Protein AF-A0A1H8LGK1-F1 (afdb_monomer_lite)

Secondary structure (DSSP, 8-state):
--SEEE---HHHHHHHHHHHHHHHHHHHS--S--SGGG---SSHHHHHHHHHHHHHHHHHHHHEEESSPP-GGGHHHHHHHHHHHHHHHHHHHTT---HHHHHHHHHHHHHHHHHHHHHTT-HHHHHHHHHHHHHHHHHHHHHH-

Structure (mmCIF, N/CA/C/O backbone):
data_AF-A0A1H8LGK1-F1
#
_entry.id   AF-A0A1H8LGK1-F1
#
loop_
_atom_site.group_PDB
_atom_site.id
_atom_site.type_symbol
_atom_site.label_atom_id
_atom_site.label_alt_id
_atom_site.label_comp_id
_atom_site.label_asym_id
_atom_site.label_entity_id
_atom_site.label_seq_id
_atom_site.pdbx_PDB_ins_code
_atom_site.Cartn_x
_atom_site.Cartn_y
_atom_site.Cartn_z
_atom_site.occupancy
_atom_site.B_iso_or_equiv
_atom_site.auth_seq_id
_atom_site.auth_comp_id
_atom_site.auth_asym_id
_atom_site.auth_atom_id
_atom_site.pdbx_PDB_model_num
ATOM 1 N N . MET A 1 1 ? -2.228 6.582 24.323 1.00 51.22 1 MET A N 1
ATOM 2 C CA . MET A 1 1 ? -3.035 5.692 23.459 1.00 51.22 1 MET A CA 1
ATOM 3 C C . MET A 1 1 ? -4.394 5.449 24.120 1.00 51.22 1 MET A C 1
ATOM 5 O O . MET A 1 1 ? -4.583 4.421 24.749 1.00 51.22 1 MET A O 1
ATOM 9 N N . LYS A 1 2 ? -5.323 6.414 24.069 1.00 45.97 2 LYS A N 1
ATOM 10 C CA . LYS A 1 2 ? -6.703 6.216 24.554 1.00 45.97 2 LYS A CA 1
ATOM 11 C C . LYS A 1 2 ? -7.575 5.863 23.343 1.00 45.97 2 LYS A C 1
ATOM 13 O O . LYS A 1 2 ? -7.532 6.599 22.366 1.00 45.97 2 LYS A O 1
ATOM 18 N N . GLY A 1 3 ? -8.307 4.749 23.397 1.00 65.00 3 GLY A N 1
ATOM 19 C CA . GLY A 1 3 ? -9.329 4.387 22.400 1.00 65.00 3 GLY A CA 1
ATOM 20 C C . GLY A 1 3 ? -8.963 3.314 21.365 1.00 65.00 3 GLY A C 1
ATOM 21 O O . GLY A 1 3 ? -9.847 2.901 20.622 1.00 65.00 3 GLY A O 1
ATOM 22 N N . TYR A 1 4 ? -7.714 2.836 21.325 1.00 72.44 4 TYR A N 1
ATOM 23 C CA . TYR A 1 4 ? -7.343 1.680 20.499 1.00 72.44 4 TYR A CA 1
ATOM 24 C C . TYR A 1 4 ? -7.467 0.387 21.298 1.00 72.44 4 TYR A C 1
ATOM 26 O O . TYR A 1 4 ? -6.947 0.294 22.412 1.00 72.44 4 TYR A O 1
ATOM 34 N N . THR A 1 5 ? -8.117 -0.608 20.707 1.00 78.25 5 THR A N 1
ATOM 35 C CA . THR A 1 5 ? -8.219 -1.965 21.237 1.00 78.25 5 THR A CA 1
ATOM 36 C C . THR A 1 5 ? -7.550 -2.935 20.273 1.00 78.25 5 THR A C 1
ATOM 38 O O . THR A 1 5 ? -7.655 -2.813 19.050 1.00 78.25 5 THR A O 1
ATOM 41 N N . PHE A 1 6 ? -6.810 -3.894 20.833 1.00 79.69 6 PHE A N 1
ATOM 42 C CA . PHE A 1 6 ? -6.284 -5.012 20.060 1.00 79.69 6 PHE A CA 1
ATOM 43 C C . PHE A 1 6 ? -7.442 -5.959 19.769 1.00 79.69 6 PHE A C 1
ATOM 45 O O . PHE A 1 6 ? -7.854 -6.757 20.609 1.00 79.69 6 PHE A O 1
ATOM 52 N N . THR A 1 7 ? -8.046 -5.796 18.603 1.00 82.12 7 THR A N 1
ATOM 53 C CA . THR A 1 7 ? -9.200 -6.573 18.164 1.00 82.12 7 THR A CA 1
ATOM 54 C C . THR A 1 7 ? -9.125 -6.720 16.660 1.00 82.12 7 THR A C 1
ATOM 56 O O . THR A 1 7 ? -8.770 -5.779 15.949 1.00 82.12 7 THR A O 1
ATOM 59 N N . PHE A 1 8 ? -9.455 -7.920 16.193 1.00 84.69 8 PHE A N 1
ATOM 60 C CA . PHE A 1 8 ? -9.386 -8.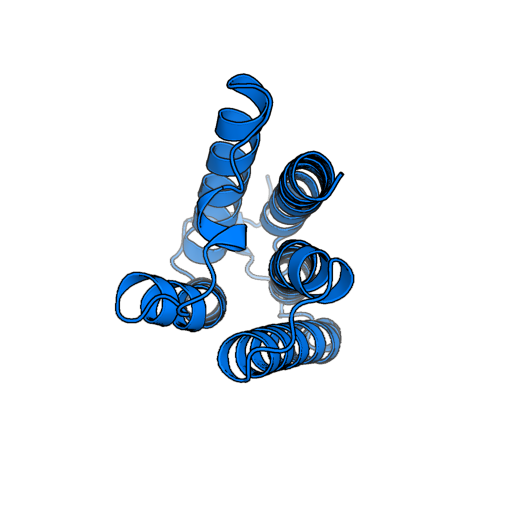273 14.789 1.00 84.69 8 PHE A CA 1
ATOM 61 C C . PHE A 1 8 ? -10.414 -7.490 13.958 1.00 84.69 8 PHE A C 1
ATOM 63 O O . PHE A 1 8 ? -11.613 -7.521 14.236 1.00 84.69 8 PHE A O 1
ATOM 70 N N . SER A 1 9 ? -9.937 -6.813 12.918 1.00 87.50 9 SER A N 1
ATOM 71 C CA . SER A 1 9 ? -10.720 -6.017 11.980 1.00 87.50 9 SER A CA 1
ATOM 72 C C . SER A 1 9 ? -10.905 -6.774 10.670 1.00 87.50 9 SER A C 1
ATOM 74 O O . SER A 1 9 ? -9.995 -6.874 9.842 1.00 87.50 9 SER A O 1
ATOM 76 N N . TYR A 1 10 ? -12.127 -7.259 10.441 1.00 87.38 10 TYR A N 1
ATOM 77 C CA . TYR A 1 10 ? -12.508 -7.879 9.169 1.00 87.38 10 TYR A CA 1
ATOM 78 C C . TYR A 1 10 ? -12.371 -6.909 7.988 1.00 87.38 10 TYR A C 1
ATOM 80 O O . TYR A 1 10 ? -11.952 -7.311 6.908 1.00 87.38 10 TYR A O 1
ATOM 88 N N . HIS A 1 11 ? -12.664 -5.622 8.196 1.00 90.12 11 HIS A N 1
ATOM 89 C CA . HIS A 1 11 ? -12.521 -4.601 7.156 1.00 90.12 11 HIS A CA 1
ATOM 90 C C . HIS A 1 11 ? -11.059 -4.392 6.753 1.00 90.12 11 HIS A C 1
ATOM 92 O O . HIS A 1 11 ? -10.767 -4.288 5.564 1.00 90.12 11 HIS A O 1
ATOM 98 N N . GLY A 1 12 ? -10.143 -4.377 7.729 1.00 87.75 12 GLY A N 1
ATOM 99 C CA . GLY A 1 12 ? -8.707 -4.292 7.470 1.00 87.75 12 GLY A CA 1
ATOM 100 C C . GLY A 1 12 ? -8.200 -5.495 6.680 1.00 87.75 12 GLY A C 1
ATOM 101 O O . GLY A 1 12 ? -7.503 -5.315 5.684 1.00 87.75 12 GLY A O 1
ATOM 102 N N . LEU A 1 13 ? -8.625 -6.705 7.061 1.00 91.25 13 LEU A N 1
ATOM 103 C CA . LEU A 1 13 ? -8.297 -7.929 6.327 1.00 91.25 13 LEU A CA 1
ATOM 104 C C . LEU A 1 13 ? -8.790 -7.858 4.875 1.00 91.25 13 LEU A C 1
ATOM 106 O O . LEU A 1 13 ? -7.995 -8.053 3.962 1.00 91.25 13 LEU A O 1
ATOM 110 N N . ILE A 1 14 ? -10.071 -7.543 4.656 1.00 93.38 14 ILE A N 1
ATOM 111 C CA . ILE A 1 14 ? -10.658 -7.464 3.310 1.00 93.38 14 ILE A CA 1
ATOM 112 C C . ILE A 1 14 ? -9.912 -6.432 2.458 1.00 93.38 14 ILE A C 1
ATOM 114 O O . ILE A 1 14 ? -9.535 -6.734 1.328 1.00 93.38 14 ILE A O 1
ATOM 118 N N . ALA A 1 15 ? -9.648 -5.238 2.997 1.00 92.62 15 ALA A N 1
ATOM 119 C CA . ALA A 1 15 ? -8.915 -4.196 2.284 1.00 92.62 15 ALA A CA 1
ATOM 120 C C . ALA A 1 15 ? -7.504 -4.658 1.881 1.00 92.62 15 ALA A C 1
ATOM 122 O O . ALA A 1 15 ? -7.103 -4.494 0.728 1.00 92.62 15 ALA A O 1
ATOM 123 N N . SER A 1 16 ? -6.767 -5.285 2.801 1.00 91.12 16 SER A N 1
ATOM 124 C CA . SER A 1 16 ? -5.448 -5.855 2.510 1.00 91.12 16 SER A CA 1
ATOM 125 C C . SER A 1 16 ? -5.517 -6.957 1.453 1.00 91.12 16 SER A C 1
ATOM 127 O O . SER A 1 16 ? -4.722 -6.948 0.513 1.00 91.12 16 SER A O 1
ATOM 129 N N . SER A 1 17 ? -6.489 -7.865 1.549 1.00 91.81 17 SER A N 1
ATOM 130 C CA . SER A 1 17 ? -6.687 -8.935 0.568 1.00 91.81 17 SER A CA 1
ATOM 131 C C . SER A 1 17 ? -6.984 -8.392 -0.830 1.00 91.81 17 SER A C 1
ATOM 133 O O . SER A 1 17 ? -6.422 -8.896 -1.799 1.00 91.81 17 SER A O 1
ATOM 135 N N . LEU A 1 18 ? -7.799 -7.340 -0.952 1.00 93.44 18 LEU A N 1
ATOM 136 C CA . LEU A 1 18 ? -8.150 -6.746 -2.246 1.00 93.44 18 LEU A CA 1
ATOM 137 C C . LEU A 1 18 ? -6.932 -6.199 -3.001 1.00 93.44 18 LEU A C 1
ATOM 139 O O . LEU A 1 18 ? -6.869 -6.339 -4.219 1.00 93.44 18 LEU A O 1
ATOM 143 N N . ILE A 1 19 ? -5.954 -5.612 -2.312 1.00 93.19 19 ILE A N 1
ATOM 144 C CA . ILE A 1 19 ? -4.704 -5.170 -2.953 1.00 93.19 19 ILE A CA 1
ATOM 145 C C . ILE A 1 19 ? -3.778 -6.353 -3.256 1.00 93.19 19 ILE A C 1
ATOM 147 O O . ILE A 1 19 ? -3.059 -6.337 -4.253 1.00 93.19 19 ILE A O 1
ATOM 151 N N . LEU A 1 20 ? -3.787 -7.401 -2.433 1.00 91.06 20 LEU A N 1
ATOM 152 C CA . LEU A 1 20 ? -2.948 -8.581 -2.660 1.00 91.06 20 LEU A CA 1
ATOM 153 C C . LEU A 1 20 ? -3.431 -9.454 -3.828 1.00 91.06 20 LEU A C 1
ATOM 155 O O . LEU A 1 20 ? -2.609 -10.145 -4.420 1.00 91.06 20 LEU A O 1
ATOM 159 N N . LEU A 1 21 ? -4.715 -9.408 -4.198 1.00 90.44 21 LEU A N 1
ATOM 160 C CA . LEU A 1 21 ? -5.280 -10.240 -5.268 1.00 90.44 21 LEU A CA 1
ATOM 161 C C . LEU A 1 21 ? -4.533 -10.114 -6.612 1.00 90.44 21 LEU A C 1
ATOM 163 O O . LEU A 1 21 ? -4.063 -11.139 -7.108 1.00 90.44 21 LEU A O 1
ATOM 167 N N . PRO A 1 22 ? -4.341 -8.913 -7.196 1.00 86.38 22 PRO A N 1
ATOM 168 C CA . PRO A 1 22 ? -3.557 -8.787 -8.425 1.00 86.38 22 PRO A CA 1
ATOM 169 C C . PRO A 1 22 ? -2.094 -9.228 -8.279 1.00 86.38 22 PRO A C 1
ATOM 171 O O . PRO A 1 22 ? -1.538 -9.816 -9.202 1.00 86.38 22 PRO A O 1
ATOM 174 N N . ASN A 1 23 ? -1.485 -9.011 -7.106 1.00 86.06 23 ASN A N 1
ATOM 175 C CA . ASN A 1 23 ? -0.117 -9.466 -6.831 1.00 86.06 23 ASN A CA 1
ATOM 176 C C . ASN A 1 23 ? -0.019 -10.999 -6.830 1.00 86.06 23 ASN A C 1
ATOM 178 O O . ASN A 1 23 ? 0.944 -11.551 -7.351 1.00 86.06 23 ASN A O 1
ATOM 182 N N . LEU A 1 24 ? -1.020 -11.700 -6.288 1.00 85.75 24 LEU A N 1
ATOM 183 C CA . LEU A 1 24 ? -1.085 -13.164 -6.344 1.00 85.75 24 LEU A CA 1
ATOM 184 C C . LEU A 1 24 ? -1.218 -13.662 -7.785 1.00 85.75 24 LEU A C 1
ATOM 186 O O . LEU A 1 24 ? -0.545 -14.621 -8.158 1.00 85.75 24 LEU A O 1
ATOM 190 N N . LEU A 1 25 ? -2.043 -12.995 -8.601 1.00 85.56 25 LEU A N 1
ATOM 191 C CA . LEU A 1 25 ? -2.156 -13.312 -10.026 1.00 85.56 25 LEU A CA 1
ATOM 192 C C . LEU A 1 25 ? -0.814 -13.146 -10.740 1.00 85.56 25 LEU A C 1
ATOM 194 O O . LEU A 1 25 ? -0.431 -14.034 -11.490 1.00 85.56 25 LEU A O 1
ATOM 198 N N . TRP A 1 26 ? -0.070 -12.078 -10.445 1.00 83.31 26 TRP A N 1
ATOM 199 C CA . TRP A 1 26 ? 1.265 -11.856 -11.004 1.00 83.31 26 TRP A CA 1
ATOM 200 C C . TRP A 1 26 ? 2.277 -12.931 -10.597 1.00 83.31 26 TRP A C 1
ATOM 202 O O . TRP A 1 26 ? 3.080 -13.351 -11.419 1.00 83.31 26 TRP A O 1
ATOM 212 N N . VAL A 1 27 ? 2.231 -13.424 -9.355 1.00 81.75 27 VAL A N 1
ATOM 213 C CA . VAL A 1 27 ? 3.119 -14.518 -8.916 1.00 81.75 27 VAL A CA 1
ATOM 214 C C . VAL A 1 27 ? 2.817 -15.825 -9.660 1.00 81.75 27 VAL A C 1
ATOM 216 O O . VAL A 1 27 ? 3.738 -16.574 -9.977 1.00 81.75 27 VAL A O 1
ATOM 219 N N . ILE A 1 28 ? 1.539 -16.119 -9.925 1.00 84.94 28 ILE A N 1
ATOM 220 C CA . ILE A 1 28 ? 1.107 -17.371 -10.574 1.00 84.94 28 ILE A CA 1
ATOM 221 C C . ILE A 1 28 ? 1.266 -17.298 -12.098 1.00 84.94 28 ILE A C 1
ATOM 223 O O . ILE A 1 28 ? 1.636 -18.281 -12.735 1.00 84.94 28 ILE A O 1
ATOM 227 N N . SER A 1 29 ? 0.958 -16.141 -12.674 1.00 82.25 29 SER A N 1
ATOM 228 C CA . SER A 1 29 ? 0.961 -15.872 -14.106 1.00 82.25 29 SER A CA 1
ATOM 229 C C . SER A 1 29 ? 1.656 -14.534 -14.347 1.00 82.25 29 SER A C 1
ATOM 231 O O . SER A 1 29 ? 0.979 -13.538 -14.626 1.00 82.25 29 SER A O 1
ATOM 233 N N . PRO A 1 30 ? 2.994 -14.480 -14.217 1.00 75.38 30 PRO A N 1
ATOM 234 C CA . PRO A 1 30 ? 3.720 -13.253 -14.475 1.00 75.38 30 PRO A CA 1
ATOM 235 C C . PRO A 1 30 ? 3.455 -12.816 -15.923 1.00 75.38 30 PRO A C 1
ATOM 237 O O . PRO A 1 30 ? 3.477 -13.656 -16.827 1.00 75.38 30 PRO A O 1
ATOM 240 N N . PRO A 1 31 ? 3.182 -11.524 -16.160 1.00 69.50 31 PRO A N 1
ATOM 241 C CA . PRO A 1 31 ? 3.164 -10.975 -17.501 1.00 69.50 31 PRO A CA 1
ATOM 242 C C . PRO A 1 31 ? 4.505 -11.286 -18.161 1.00 69.50 31 PRO A C 1
ATOM 244 O O . PRO A 1 31 ? 5.546 -11.274 -17.502 1.00 69.50 31 PRO A O 1
ATOM 247 N N . GLU A 1 32 ? 4.484 -11.561 -19.463 1.00 64.12 32 GLU A N 1
ATOM 248 C CA . GLU A 1 32 ? 5.684 -11.940 -20.223 1.00 64.12 32 GLU A CA 1
ATOM 249 C C . GLU A 1 32 ? 6.787 -10.869 -20.168 1.00 64.12 32 GLU A C 1
ATOM 251 O O . GLU A 1 32 ? 7.947 -11.135 -20.487 1.00 64.12 32 GLU A O 1
ATOM 256 N N . GLN A 1 33 ? 6.444 -9.654 -19.742 1.00 61.72 33 GLN A N 1
ATOM 257 C CA . GLN A 1 33 ? 7.364 -8.542 -19.662 1.00 61.72 33 GLN A CA 1
ATOM 258 C C . GLN A 1 33 ? 8.139 -8.487 -18.333 1.00 61.72 33 GLN A C 1
ATOM 260 O O . GLN A 1 33 ? 7.597 -8.454 -17.228 1.00 61.72 33 GLN A O 1
ATOM 265 N N . MET A 1 34 ? 9.465 -8.440 -18.460 1.00 58.75 34 MET A N 1
ATOM 266 C CA . MET A 1 34 ? 10.446 -8.667 -17.390 1.00 58.75 34 MET A CA 1
ATOM 267 C C . MET A 1 34 ? 10.774 -7.433 -16.524 1.00 58.75 34 MET A C 1
ATOM 269 O O . MET A 1 34 ? 11.620 -7.515 -15.630 1.00 58.75 34 MET A O 1
ATOM 273 N N . SER A 1 35 ? 10.162 -6.277 -16.785 1.00 59.34 35 SER A N 1
ATOM 274 C CA . SER A 1 35 ? 10.527 -4.984 -16.177 1.00 59.34 35 SER A CA 1
ATOM 275 C C . SER A 1 35 ? 10.231 -4.927 -14.666 1.00 59.34 35 SER A C 1
ATOM 277 O O . SER A 1 35 ? 11.093 -4.537 -13.881 1.00 59.34 35 SER A O 1
ATOM 279 N N . LEU A 1 36 ? 9.057 -5.405 -14.231 1.00 59.44 36 LEU A N 1
ATOM 280 C CA . LEU A 1 36 ? 8.662 -5.489 -12.815 1.00 59.44 36 LEU A CA 1
ATOM 281 C C . LEU A 1 36 ? 9.557 -6.438 -12.011 1.00 59.44 36 LEU A C 1
ATOM 283 O O . LEU A 1 36 ? 9.787 -6.202 -10.826 1.00 59.44 36 LEU A O 1
ATOM 287 N N . ALA A 1 37 ? 10.094 -7.481 -12.650 1.00 58.84 37 ALA A N 1
ATOM 288 C CA . ALA A 1 37 ? 10.972 -8.455 -12.002 1.00 58.84 37 ALA A CA 1
ATOM 289 C C . ALA A 1 37 ? 12.319 -7.853 -11.559 1.00 58.84 37 ALA A C 1
ATOM 291 O O . ALA A 1 37 ? 12.995 -8.427 -10.708 1.00 58.84 37 ALA A O 1
ATOM 292 N N . HIS A 1 38 ? 12.692 -6.688 -12.098 1.00 61.50 38 HIS A N 1
ATOM 293 C CA . HIS A 1 38 ? 13.928 -5.981 -11.764 1.00 61.50 38 HIS A CA 1
ATOM 294 C C . HIS A 1 38 ? 13.713 -4.790 -10.814 1.00 61.50 38 HIS A C 1
ATOM 296 O O . HIS A 1 38 ? 14.661 -4.049 -10.562 1.00 61.50 38 HIS A O 1
ATOM 302 N N . ASN A 1 39 ? 12.509 -4.605 -10.249 1.00 67.00 39 ASN A N 1
ATOM 303 C CA . ASN A 1 39 ? 12.215 -3.520 -9.302 1.00 67.00 39 ASN A CA 1
ATOM 304 C C . ASN A 1 39 ? 12.819 -3.797 -7.910 1.00 67.00 39 ASN A C 1
ATOM 306 O O . ASN A 1 39 ? 12.112 -4.079 -6.940 1.00 67.00 39 ASN A O 1
ATOM 310 N N . ASN A 1 40 ? 14.147 -3.748 -7.821 1.00 69.94 40 ASN A N 1
ATOM 311 C CA . ASN A 1 40 ? 14.902 -4.003 -6.601 1.00 69.94 40 ASN A CA 1
ATOM 312 C C . ASN A 1 40 ? 15.216 -2.700 -5.868 1.00 69.94 40 ASN A C 1
ATOM 314 O O . ASN A 1 40 ? 15.541 -1.684 -6.471 1.00 69.94 40 ASN A O 1
ATOM 318 N N . ALA A 1 41 ? 15.164 -2.713 -4.539 1.00 69.12 41 ALA A N 1
ATOM 319 C CA . ALA A 1 41 ?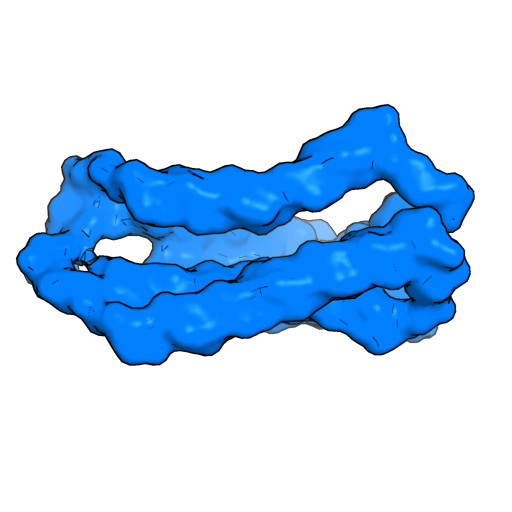 15.567 -1.537 -3.779 1.00 69.12 41 ALA A CA 1
ATOM 320 C C . ALA A 1 41 ? 17.051 -1.206 -4.043 1.00 69.12 41 ALA A C 1
ATOM 322 O O . ALA A 1 41 ? 17.893 -2.098 -3.914 1.00 69.12 41 ALA A O 1
ATOM 323 N N . PRO A 1 42 ? 17.403 0.065 -4.318 1.00 73.56 42 PRO A N 1
ATOM 324 C CA . PRO A 1 42 ? 18.789 0.454 -4.585 1.00 73.56 42 PRO A CA 1
ATOM 325 C C . PRO A 1 42 ? 19.675 0.322 -3.338 1.00 73.56 42 PRO A C 1
ATOM 327 O O . PRO A 1 42 ? 20.890 0.177 -3.438 1.00 73.56 42 PRO A O 1
ATOM 330 N N . TYR A 1 43 ? 19.066 0.342 -2.146 1.00 82.88 43 TYR A N 1
ATOM 331 C CA . TYR A 1 43 ? 19.753 0.179 -0.872 1.00 82.88 43 TYR A CA 1
ATOM 332 C C . TYR A 1 43 ? 19.008 -0.797 0.046 1.00 82.88 43 TYR A C 1
ATOM 334 O O . TYR A 1 43 ? 17.785 -0.741 0.175 1.00 82.88 43 TYR A O 1
ATOM 342 N N . PHE A 1 44 ? 19.757 -1.636 0.769 1.00 82.06 44 PHE A N 1
ATOM 343 C CA . PHE A 1 44 ? 19.200 -2.631 1.697 1.00 82.06 44 PHE A CA 1
ATOM 344 C C . PHE A 1 44 ? 18.318 -2.012 2.797 1.00 82.06 44 PHE A C 1
ATOM 346 O O . PHE A 1 44 ? 17.268 -2.551 3.141 1.00 82.06 44 PHE A O 1
ATOM 353 N N . TRP A 1 45 ? 18.704 -0.846 3.323 1.00 82.00 45 TRP A N 1
ATOM 354 C CA . TRP A 1 45 ? 17.933 -0.162 4.365 1.00 82.00 45 TRP A CA 1
ATOM 355 C C . TRP A 1 45 ? 16.574 0.350 3.857 1.00 82.00 45 TRP A C 1
ATOM 357 O O . TRP A 1 45 ? 15.607 0.339 4.617 1.00 82.00 45 TRP A O 1
ATOM 367 N N . LEU A 1 46 ? 16.469 0.733 2.575 1.00 85.62 46 LEU A N 1
ATOM 368 C CA . LEU A 1 46 ? 15.194 1.114 1.953 1.00 85.62 46 LEU A CA 1
ATOM 369 C C . LEU A 1 46 ? 14.270 -0.095 1.807 1.00 85.62 46 LEU A C 1
ATOM 371 O O . LEU A 1 46 ? 13.088 0.013 2.124 1.00 85.62 46 LEU A O 1
ATOM 375 N N . ALA A 1 47 ? 14.810 -1.251 1.399 1.00 85.62 47 ALA A N 1
ATOM 376 C CA . ALA A 1 47 ? 14.049 -2.501 1.351 1.00 85.62 47 ALA A CA 1
ATOM 377 C C . ALA A 1 47 ? 13.488 -2.863 2.735 1.00 85.62 47 ALA A C 1
ATOM 379 O O . ALA A 1 47 ? 12.302 -3.164 2.875 1.00 85.62 47 ALA A O 1
ATOM 380 N N . GLY A 1 48 ? 14.331 -2.771 3.771 1.00 87.62 48 GLY A N 1
ATOM 381 C CA . GLY A 1 48 ? 13.926 -3.009 5.155 1.00 87.62 48 GLY A CA 1
ATOM 382 C C . GLY A 1 48 ? 12.839 -2.039 5.622 1.00 87.62 48 GLY A C 1
ATOM 383 O O . GLY A 1 48 ? 11.862 -2.461 6.238 1.00 87.62 48 GLY A O 1
ATOM 384 N N . LEU A 1 49 ? 12.958 -0.753 5.282 1.00 89.56 49 LEU A N 1
ATOM 385 C CA . LEU A 1 49 ? 11.966 0.262 5.634 1.00 89.56 49 LEU A CA 1
ATOM 386 C C . LEU A 1 49 ? 10.628 0.046 4.910 1.00 89.56 49 LEU A C 1
ATOM 388 O O . LEU A 1 49 ? 9.571 0.174 5.536 1.00 89.56 49 LEU A O 1
ATOM 392 N N . GLN A 1 50 ? 10.652 -0.323 3.626 1.00 89.44 50 GLN A N 1
ATOM 393 C CA . GLN A 1 50 ? 9.448 -0.678 2.871 1.00 89.44 50 GLN A CA 1
ATOM 394 C C . GLN A 1 50 ? 8.749 -1.882 3.511 1.00 89.44 50 GLN A C 1
ATOM 396 O O . GLN A 1 50 ? 7.561 -1.809 3.819 1.00 89.44 50 GLN A O 1
ATOM 401 N N . LEU A 1 51 ? 9.486 -2.965 3.768 1.00 90.31 51 LEU A N 1
ATOM 402 C CA . LEU A 1 51 ? 8.921 -4.183 4.346 1.00 90.31 51 LEU A CA 1
ATOM 403 C C . LEU A 1 51 ? 8.376 -3.941 5.760 1.00 90.31 51 LEU A C 1
ATOM 405 O O . LEU A 1 51 ? 7.278 -4.391 6.095 1.00 90.31 51 LEU A O 1
ATOM 409 N N . MET A 1 52 ? 9.118 -3.202 6.586 1.00 92.25 52 MET A N 1
ATOM 410 C CA . MET A 1 52 ? 8.710 -2.874 7.950 1.00 92.25 52 MET A CA 1
ATOM 411 C C . MET A 1 52 ? 7.448 -2.008 7.957 1.00 92.25 52 MET A C 1
ATOM 413 O O . MET A 1 52 ? 6.499 -2.324 8.673 1.00 92.25 52 MET A O 1
ATOM 417 N N . SER A 1 53 ? 7.404 -0.946 7.147 1.00 91.19 53 SER A N 1
ATOM 418 C CA . SER 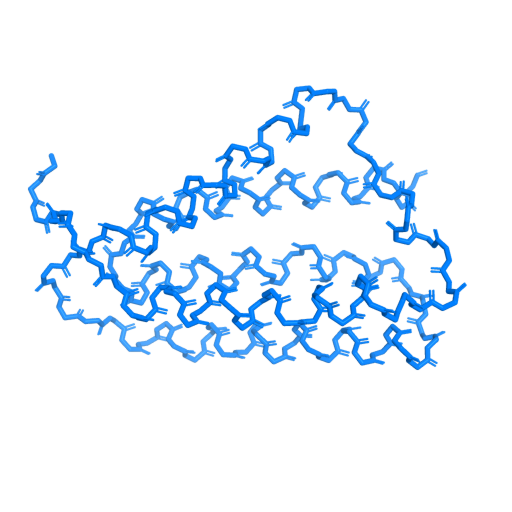A 1 53 ? 6.227 -0.069 7.058 1.00 91.19 53 SER A CA 1
ATOM 419 C C . SER A 1 53 ? 5.004 -0.807 6.513 1.00 91.19 53 SER A C 1
ATOM 421 O O . SER A 1 53 ? 3.926 -0.679 7.090 1.00 91.19 53 SER A O 1
ATOM 423 N N . GLN A 1 54 ? 5.171 -1.656 5.495 1.00 92.31 54 GLN A N 1
ATOM 424 C CA . GLN A 1 54 ? 4.103 -2.508 4.969 1.00 92.31 54 GLN A CA 1
ATOM 425 C C . GLN A 1 54 ? 3.561 -3.475 6.031 1.00 92.31 54 GLN A C 1
ATOM 427 O O . GLN A 1 54 ? 2.349 -3.581 6.224 1.00 92.31 54 GLN A O 1
ATOM 432 N N . THR A 1 55 ? 4.454 -4.165 6.743 1.00 92.19 55 THR A N 1
ATOM 433 C CA . THR A 1 55 ? 4.072 -5.146 7.768 1.00 92.19 55 THR A CA 1
ATOM 434 C C . THR A 1 55 ? 3.347 -4.467 8.926 1.00 92.19 55 THR A C 1
ATOM 436 O O . THR A 1 55 ? 2.293 -4.937 9.356 1.00 92.19 55 THR A O 1
ATOM 439 N N . LEU A 1 56 ? 3.860 -3.327 9.401 1.00 92.44 56 LEU A N 1
ATOM 440 C CA . LEU A 1 56 ? 3.229 -2.554 10.471 1.00 92.44 56 LEU A CA 1
ATOM 441 C C . LEU A 1 56 ? 1.888 -1.960 10.035 1.00 92.44 56 LEU A C 1
ATOM 443 O O . LEU A 1 56 ? 0.947 -1.965 10.825 1.00 92.44 56 LEU A O 1
ATOM 447 N N . MET A 1 57 ? 1.766 -1.506 8.786 1.00 94.19 57 MET A N 1
ATOM 448 C CA . MET A 1 57 ? 0.503 -1.046 8.205 1.00 94.19 57 MET A CA 1
ATOM 449 C C . MET A 1 57 ? -0.555 -2.156 8.227 1.00 94.19 57 MET A C 1
ATOM 451 O O . MET A 1 57 ? -1.650 -1.932 8.744 1.00 94.19 57 MET A O 1
ATOM 455 N N . PHE A 1 58 ? -0.235 -3.359 7.736 1.00 92.44 58 PHE A N 1
ATOM 456 C CA . PHE A 1 58 ? -1.163 -4.496 7.771 1.00 92.44 58 PHE A CA 1
ATOM 457 C C . PHE A 1 58 ? -1.504 -4.925 9.193 1.00 92.44 58 PHE A C 1
ATOM 459 O O . PHE A 1 58 ? -2.680 -5.103 9.510 1.00 92.44 58 PHE A O 1
ATOM 466 N N . ALA A 1 59 ? -0.506 -5.024 10.071 1.00 91.12 59 ALA A N 1
ATOM 467 C CA . ALA A 1 59 ? -0.734 -5.346 11.472 1.00 91.12 59 ALA A CA 1
ATOM 468 C C . ALA A 1 59 ? -1.665 -4.319 12.133 1.00 91.12 59 ALA A C 1
ATOM 470 O O . ALA A 1 59 ? -2.603 -4.704 12.825 1.00 91.12 59 ALA A O 1
ATOM 471 N N . CYS A 1 60 ? -1.472 -3.023 11.873 1.00 90.00 60 CYS A N 1
ATOM 472 C CA . CYS A 1 60 ? -2.343 -1.979 12.402 1.00 90.00 60 CYS A CA 1
ATOM 473 C C . CYS A 1 60 ? -3.762 -2.081 11.837 1.00 90.00 60 CYS A C 1
ATOM 475 O O . CYS A 1 60 ? -4.709 -2.003 12.610 1.00 90.00 60 CYS A O 1
ATOM 477 N N . LEU A 1 61 ? -3.931 -2.272 10.525 1.00 89.31 61 LEU A N 1
ATOM 478 C CA . LEU A 1 61 ? -5.261 -2.366 9.913 1.00 89.31 61 LEU A CA 1
ATOM 479 C C . LEU A 1 61 ? -6.047 -3.587 10.393 1.00 89.31 61 LEU A C 1
ATOM 481 O O . LEU A 1 61 ? -7.262 -3.491 10.553 1.00 89.31 61 LEU A O 1
ATOM 485 N N . ILE A 1 62 ? -5.369 -4.716 10.605 1.00 90.31 62 ILE A N 1
ATOM 486 C CA . ILE A 1 62 ? -6.002 -5.997 10.937 1.00 90.31 62 ILE A CA 1
ATOM 487 C C . ILE A 1 62 ? -6.170 -6.171 12.446 1.00 90.31 62 ILE A C 1
ATOM 489 O O . ILE A 1 62 ? -7.188 -6.700 12.873 1.00 90.31 62 ILE A O 1
ATOM 493 N N . LEU A 1 63 ? -5.199 -5.770 13.268 1.00 88.88 63 LEU A N 1
ATOM 494 C CA . LEU A 1 63 ? -5.180 -6.098 14.701 1.00 88.88 63 LEU A CA 1
ATOM 495 C C . LEU A 1 63 ? -5.537 -4.922 15.605 1.00 88.88 63 LEU A C 1
ATOM 497 O O . LEU A 1 63 ? -5.803 -5.139 16.788 1.00 88.88 63 LEU A O 1
ATOM 501 N N . LEU A 1 64 ? -5.522 -3.692 15.087 1.00 84.88 64 LEU A N 1
ATOM 502 C CA . LEU A 1 64 ? -5.745 -2.495 15.883 1.00 84.88 64 LEU A CA 1
ATOM 503 C C . LEU A 1 64 ? -7.011 -1.776 15.415 1.00 84.88 64 LEU A C 1
ATOM 505 O O . LEU A 1 64 ? -7.050 -1.160 14.350 1.00 84.88 64 LEU A O 1
ATOM 509 N N . THR A 1 65 ? -8.049 -1.833 16.244 1.00 78.00 65 THR A N 1
ATOM 510 C CA . THR A 1 65 ? -9.347 -1.223 15.944 1.00 78.00 65 THR A CA 1
ATOM 511 C C . THR A 1 65 ? -9.604 -0.057 16.895 1.00 78.00 65 THR A C 1
ATOM 513 O O . THR A 1 65 ? -9.151 -0.053 18.042 1.00 78.00 65 THR A O 1
ATOM 516 N N . ARG A 1 66 ? -10.318 0.963 16.417 1.00 78.56 66 ARG A N 1
ATOM 517 C CA . ARG A 1 66 ? -10.823 2.062 17.243 1.00 78.56 66 ARG A CA 1
ATOM 518 C C . ARG A 1 66 ? -12.338 1.928 17.341 1.00 78.56 66 ARG A C 1
ATOM 520 O O . ARG A 1 66 ? -12.988 1.654 16.340 1.00 78.56 66 ARG A O 1
ATOM 527 N N . HIS A 1 67 ? -12.905 2.144 18.525 1.00 69.38 67 HIS A N 1
ATOM 528 C CA . HIS A 1 67 ? -14.357 2.049 18.752 1.00 69.38 67 HIS A CA 1
ATOM 529 C C . HIS A 1 67 ? -15.164 3.242 18.198 1.00 69.38 67 HIS A C 1
ATOM 531 O O . HIS A 1 67 ? -16.335 3.402 18.525 1.00 69.38 67 HIS A O 1
ATOM 537 N N . GLU A 1 68 ? -14.545 4.096 17.384 1.00 76.12 68 GLU A N 1
ATOM 538 C CA . GLU A 1 68 ? -15.198 5.261 16.787 1.00 76.12 68 GLU A CA 1
ATOM 539 C C . GLU A 1 68 ? -15.906 4.884 15.486 1.00 76.12 68 GLU A C 1
ATOM 541 O O . GLU A 1 68 ? -15.437 4.028 14.734 1.00 76.12 68 GLU A O 1
ATOM 546 N N . GLU A 1 69 ? -17.028 5.551 15.204 1.00 75.56 69 GLU A N 1
ATOM 547 C CA . GLU A 1 69 ? -17.779 5.323 13.972 1.00 75.56 69 GLU A CA 1
ATOM 548 C C . GLU A 1 69 ? -16.921 5.585 12.732 1.00 75.56 69 GLU A C 1
ATOM 550 O O . GLU A 1 69 ? -16.253 6.614 12.613 1.00 75.56 69 GLU A O 1
ATOM 555 N N . SER A 1 70 ? -16.972 4.656 11.777 1.00 81.62 70 SER A N 1
ATOM 556 C CA . SER A 1 70 ? -16.194 4.742 10.545 1.00 81.62 70 SER A CA 1
ATOM 557 C C . SER A 1 70 ? -16.536 5.998 9.733 1.00 81.62 70 SER A C 1
ATOM 559 O O . SER A 1 70 ? -17.711 6.288 9.482 1.00 81.62 70 SER A O 1
ATOM 561 N N . GLN A 1 71 ? -15.520 6.692 9.231 1.00 87.31 71 GLN A N 1
ATOM 562 C CA . GLN A 1 71 ? -15.672 7.918 8.451 1.00 87.31 71 GLN A CA 1
ATOM 563 C C . GLN A 1 71 ? -15.940 7.593 6.977 1.00 87.31 71 GLN A C 1
ATOM 565 O O . GLN A 1 71 ? -15.036 7.591 6.141 1.00 87.31 71 GLN A O 1
ATOM 570 N N . LYS A 1 72 ? -17.208 7.305 6.650 1.00 88.75 72 LYS A N 1
ATOM 571 C CA . LYS A 1 72 ? -17.649 6.845 5.314 1.00 88.75 72 LYS A CA 1
ATOM 572 C C . LYS A 1 72 ? -17.224 7.755 4.154 1.00 88.75 72 LYS A C 1
ATOM 574 O O . LYS A 1 72 ? -17.104 7.274 3.034 1.00 88.75 72 LYS A O 1
ATOM 579 N N . GLN A 1 73 ? -16.946 9.035 4.408 1.00 90.50 73 GLN A N 1
ATOM 580 C CA . GLN A 1 73 ? -16.428 9.971 3.402 1.00 90.50 73 GLN A CA 1
ATOM 581 C C . GLN A 1 73 ? -15.127 9.499 2.727 1.00 90.50 73 GLN A C 1
ATOM 583 O O . GLN A 1 73 ? -14.887 9.837 1.572 1.00 90.50 73 GLN A O 1
ATOM 588 N N . TYR A 1 74 ? -14.316 8.677 3.405 1.00 91.44 74 TYR A N 1
ATOM 589 C CA . TYR A 1 74 ? -13.066 8.151 2.849 1.00 91.44 74 TYR A CA 1
ATOM 590 C C . TYR A 1 74 ? -13.231 6.845 2.058 1.00 91.44 74 TYR A C 1
ATOM 592 O O . TYR A 1 74 ? -12.287 6.412 1.399 1.00 91.44 74 TYR A O 1
ATOM 600 N N . LEU A 1 75 ? -14.428 6.243 2.041 1.00 90.94 75 LEU A N 1
ATOM 601 C CA . LEU A 1 75 ? -14.694 5.052 1.223 1.00 90.94 75 LEU A CA 1
ATOM 602 C C . LEU A 1 75 ? -14.654 5.353 -0.273 1.00 90.94 75 LEU A C 1
ATOM 604 O O . LEU A 1 75 ? -14.146 4.539 -1.040 1.00 90.94 75 LEU A O 1
ATOM 608 N N . LEU A 1 76 ? -15.178 6.506 -0.693 1.00 93.06 76 LEU A N 1
ATOM 609 C CA . LEU A 1 76 ? -15.184 6.902 -2.100 1.00 93.06 76 LEU A CA 1
ATOM 610 C C . LEU A 1 76 ? -13.756 7.061 -2.661 1.00 93.06 76 LEU A C 1
ATOM 612 O O . LEU A 1 76 ? -13.454 6.393 -3.652 1.00 93.06 76 LEU A O 1
ATOM 616 N N . PRO A 1 77 ? -12.851 7.857 -2.048 1.00 93.69 77 PRO A N 1
ATOM 617 C CA . PRO A 1 77 ? -11.478 7.957 -2.536 1.00 93.69 77 PRO A CA 1
ATOM 618 C C . PRO A 1 77 ? -10.725 6.626 -2.432 1.00 93.69 77 PRO A C 1
ATOM 620 O O . PRO A 1 77 ? -10.020 6.275 -3.373 1.00 93.69 77 PRO A O 1
ATOM 623 N N . ALA A 1 78 ? -10.919 5.834 -1.367 1.00 93.06 78 ALA A N 1
ATOM 624 C CA . ALA A 1 78 ? -10.334 4.491 -1.289 1.00 93.06 78 ALA A CA 1
ATOM 625 C C . ALA A 1 78 ? -10.772 3.618 -2.478 1.00 93.06 78 ALA A C 1
ATOM 627 O O . ALA A 1 78 ? -9.940 3.049 -3.180 1.00 93.06 78 ALA A O 1
ATOM 628 N N . SER A 1 79 ? -12.073 3.570 -2.765 1.00 93.38 79 SER A N 1
ATOM 629 C CA . SER A 1 79 ? -12.618 2.784 -3.877 1.00 93.38 79 SER A CA 1
ATOM 630 C C . SER A 1 79 ? -12.073 3.248 -5.231 1.00 93.38 79 SER A C 1
ATOM 632 O O . SER A 1 79 ? -11.776 2.416 -6.084 1.00 93.38 79 SER A O 1
ATOM 634 N N . LEU A 1 80 ? -11.875 4.557 -5.416 1.00 95.12 80 LEU A N 1
ATOM 635 C CA . LEU A 1 80 ? -11.287 5.119 -6.633 1.00 95.12 80 LEU A CA 1
ATOM 636 C C . LEU A 1 80 ? -9.835 4.663 -6.845 1.00 95.12 80 LEU A C 1
ATOM 638 O O . LEU A 1 80 ? -9.477 4.268 -7.958 1.00 95.12 80 LEU A O 1
ATOM 642 N N . PHE A 1 81 ? -9.003 4.680 -5.797 1.00 94.88 81 PHE A N 1
ATOM 643 C CA . PHE A 1 81 ? -7.618 4.203 -5.892 1.00 94.88 81 PHE A CA 1
ATOM 644 C C . PHE A 1 81 ? -7.545 2.693 -6.090 1.00 94.88 81 PHE A C 1
ATOM 646 O O . PHE A 1 81 ? -6.718 2.229 -6.874 1.00 94.88 81 PHE A O 1
ATOM 653 N N . LEU A 1 82 ? -8.445 1.935 -5.458 1.00 94.75 82 LEU A N 1
ATOM 654 C CA . LEU A 1 82 ? -8.548 0.498 -5.686 1.00 94.75 82 LEU A CA 1
ATOM 655 C C . LEU A 1 82 ? -8.921 0.199 -7.141 1.00 94.75 82 LEU A C 1
ATOM 657 O O . LEU A 1 82 ? -8.249 -0.581 -7.803 1.00 94.75 82 LEU A O 1
ATOM 661 N N . PHE A 1 83 ? -9.953 0.855 -7.668 1.00 94.69 83 PHE A N 1
ATOM 662 C CA . PHE A 1 83 ? -10.359 0.684 -9.060 1.00 94.69 83 PHE A CA 1
ATOM 663 C C . PHE A 1 83 ? -9.233 1.061 -10.032 1.00 94.69 83 PHE A C 1
ATOM 665 O O . PHE A 1 83 ? -8.920 0.299 -10.945 1.00 94.69 83 PHE A O 1
ATOM 672 N N . SER A 1 84 ? -8.566 2.192 -9.789 1.00 93.94 84 SER A N 1
ATOM 673 C CA . SER A 1 84 ? -7.419 2.628 -10.595 1.00 93.94 84 SER A CA 1
ATOM 674 C C . SER A 1 84 ? -6.275 1.611 -10.556 1.00 93.94 84 SER A C 1
ATOM 676 O O . SER A 1 84 ? -5.695 1.314 -11.594 1.00 93.94 84 SER A O 1
ATOM 678 N N . TYR A 1 85 ? -5.985 1.023 -9.391 1.00 94.38 85 TYR A N 1
ATOM 679 C CA . TYR A 1 85 ? -4.972 -0.027 -9.248 1.00 94.38 85 TYR A CA 1
ATOM 680 C C . TYR A 1 85 ? -5.280 -1.250 -10.122 1.00 94.38 85 TYR A C 1
ATOM 682 O O . TYR A 1 85 ? -4.398 -1.755 -10.814 1.00 94.38 85 TYR A O 1
ATOM 690 N N . TYR A 1 86 ? -6.538 -1.689 -10.153 1.00 93.38 86 TYR A N 1
ATOM 691 C CA . TYR A 1 86 ? -6.968 -2.812 -10.991 1.00 93.38 86 TYR A CA 1
ATOM 692 C C . TYR A 1 86 ? -6.903 -2.476 -12.486 1.00 93.38 86 TYR A C 1
ATOM 694 O O . TYR A 1 86 ? -6.489 -3.319 -13.281 1.00 93.38 86 TYR A O 1
ATOM 702 N N . LEU A 1 87 ? -7.253 -1.246 -12.876 1.00 93.00 87 LEU A N 1
ATOM 703 C CA . LEU A 1 87 ? -7.092 -0.791 -14.260 1.00 93.00 87 LEU A CA 1
ATOM 704 C C . LEU A 1 87 ? -5.624 -0.788 -14.699 1.00 93.00 87 LEU A C 1
ATOM 706 O O . LEU A 1 87 ? -5.323 -1.211 -15.812 1.00 93.00 87 LEU A O 1
ATOM 710 N N . LEU A 1 88 ? -4.707 -0.353 -13.832 1.00 91.62 88 LEU A N 1
ATOM 711 C CA . LEU A 1 88 ? -3.273 -0.367 -14.131 1.00 91.62 88 LEU A CA 1
ATOM 712 C C . LEU A 1 88 ? -2.743 -1.791 -14.325 1.00 91.62 88 LEU A C 1
ATOM 714 O O . LEU A 1 88 ? -1.972 -2.031 -15.251 1.00 91.62 88 LEU A O 1
ATOM 718 N N . TRP A 1 89 ? -3.205 -2.743 -13.510 1.00 90.69 89 TRP A N 1
ATOM 719 C CA . TRP A 1 89 ? -2.916 -4.160 -13.724 1.00 90.69 89 TRP A CA 1
ATOM 720 C C . TRP A 1 89 ? -3.451 -4.664 -15.060 1.00 90.69 89 TRP A C 1
ATOM 722 O O . TRP A 1 89 ? -2.729 -5.345 -15.782 1.00 90.69 89 TRP A O 1
ATOM 732 N N . LEU A 1 90 ? -4.689 -4.312 -15.417 1.00 90.12 90 LEU A N 1
ATOM 733 C CA . LEU A 1 90 ? -5.272 -4.700 -16.700 1.00 90.12 90 LEU A CA 1
ATOM 734 C C . LEU A 1 90 ? -4.433 -4.180 -17.875 1.00 90.12 90 LEU A C 1
ATOM 736 O O . LEU A 1 90 ? -4.136 -4.945 -18.787 1.00 90.12 90 LEU A O 1
ATOM 740 N N . PHE A 1 91 ? -4.018 -2.911 -17.847 1.00 89.50 91 PHE A N 1
ATOM 741 C CA . PHE A 1 91 ? -3.153 -2.348 -18.887 1.00 89.50 91 PHE A CA 1
ATOM 742 C C . PHE A 1 91 ? -1.822 -3.087 -19.004 1.00 89.50 91 PHE A C 1
ATOM 744 O O . PHE A 1 91 ? -1.374 -3.347 -20.120 1.00 89.50 91 PHE A O 1
ATOM 751 N N . LEU A 1 92 ? -1.244 -3.487 -17.872 1.00 86.75 92 LEU A N 1
ATOM 752 C CA . LEU A 1 92 ? -0.021 -4.275 -17.845 1.00 86.75 92 LEU A CA 1
ATOM 753 C C . LEU A 1 92 ? -0.215 -5.652 -18.511 1.00 86.75 92 LEU A C 1
ATOM 755 O O . LEU A 1 92 ? 0.558 -6.023 -19.387 1.00 86.75 92 LEU A O 1
ATOM 759 N N . TYR A 1 93 ? -1.296 -6.372 -18.189 1.00 85.00 93 TYR A N 1
ATOM 760 C CA . TYR A 1 93 ? -1.618 -7.660 -18.829 1.00 85.00 93 TYR A CA 1
ATOM 761 C C . TYR A 1 93 ? -1.981 -7.538 -20.318 1.00 85.00 93 TYR A C 1
ATOM 763 O O . TYR A 1 93 ? -1.840 -8.505 -21.062 1.00 85.00 93 TYR A O 1
ATOM 771 N N . LEU A 1 94 ? -2.423 -6.363 -20.770 1.00 87.12 94 LEU A N 1
ATOM 772 C CA . LEU A 1 94 ? -2.629 -6.058 -22.191 1.00 87.12 94 LEU A CA 1
ATOM 773 C C . LEU A 1 94 ? -1.326 -5.676 -22.920 1.00 87.12 94 LEU A C 1
ATOM 775 O O . LEU A 1 94 ? -1.358 -5.416 -24.122 1.00 87.12 94 LEU A O 1
ATOM 779 N N . GLY A 1 95 ? -0.194 -5.629 -22.213 1.00 81.88 95 GLY A N 1
ATOM 780 C CA . GLY A 1 95 ? 1.118 -5.279 -22.756 1.00 81.88 95 GLY A CA 1
ATOM 781 C C . GLY A 1 95 ? 1.352 -3.785 -22.966 1.00 81.88 95 GLY A C 1
ATOM 782 O O . GLY A 1 95 ? 2.250 -3.405 -23.716 1.00 81.88 95 GLY A O 1
ATOM 783 N N . ILE A 1 96 ? 0.561 -2.924 -22.319 1.00 83.56 96 ILE A N 1
ATOM 784 C CA . ILE A 1 96 ? 0.776 -1.475 -22.336 1.00 83.56 96 ILE A CA 1
ATOM 785 C C . ILE A 1 96 ? 1.792 -1.134 -21.246 1.00 83.56 96 ILE A C 1
ATOM 787 O O . ILE A 1 96 ? 1.462 -1.089 -20.061 1.00 83.56 96 ILE A O 1
AT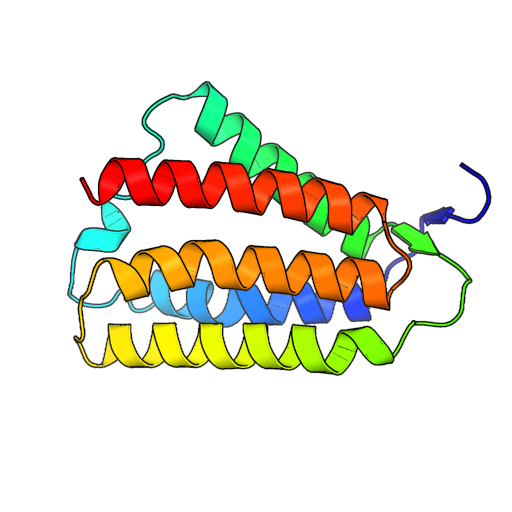OM 791 N N . GLU A 1 97 ? 3.031 -0.868 -21.652 1.00 74.56 97 GLU A N 1
ATOM 792 C CA . GLU A 1 97 ? 4.133 -0.605 -20.730 1.00 74.56 97 GLU A CA 1
ATOM 793 C C . GLU A 1 97 ? 4.583 0.850 -20.784 1.00 74.56 97 GLU A C 1
ATOM 795 O O . GLU A 1 97 ? 5.235 1.303 -21.724 1.00 74.56 97 GLU A O 1
ATOM 800 N N . HIS A 1 98 ? 4.269 1.591 -19.727 1.00 81.94 98 HIS A N 1
ATOM 801 C CA . HIS A 1 98 ? 4.745 2.955 -19.553 1.00 81.94 98 HIS A CA 1
ATOM 802 C C . HIS A 1 98 ? 5.238 3.156 -18.125 1.00 81.94 98 HIS A C 1
ATOM 804 O O . HIS A 1 98 ? 4.625 2.662 -17.180 1.00 81.94 98 HIS A O 1
ATOM 810 N N . SER A 1 99 ? 6.292 3.958 -17.944 1.00 81.06 99 SER A N 1
ATOM 811 C CA . SER A 1 99 ? 6.820 4.325 -16.618 1.00 81.06 99 SER A CA 1
ATOM 812 C C . SER A 1 99 ? 5.736 4.887 -15.691 1.00 81.06 99 SER A C 1
ATOM 814 O O . SER A 1 99 ? 5.758 4.656 -14.486 1.00 81.06 99 SER A O 1
ATOM 816 N N . VAL A 1 100 ? 4.730 5.556 -16.265 1.00 85.31 100 VAL A N 1
ATOM 817 C CA . VAL A 1 100 ? 3.552 6.065 -15.546 1.00 85.31 100 VAL A CA 1
ATOM 818 C C . VAL A 1 100 ? 2.697 4.935 -14.957 1.00 85.31 100 VAL A C 1
ATOM 820 O O . VAL A 1 100 ? 2.187 5.083 -13.850 1.00 85.31 100 VAL A O 1
ATOM 823 N N . ILE A 1 101 ? 2.560 3.802 -15.653 1.00 87.06 101 ILE A N 1
ATOM 824 C CA . ILE A 1 101 ? 1.782 2.647 -15.182 1.00 87.06 101 ILE A CA 1
ATOM 825 C C . ILE A 1 101 ? 2.487 1.988 -13.995 1.00 87.06 101 ILE A C 1
ATOM 827 O O . ILE A 1 101 ? 1.852 1.753 -12.969 1.00 87.06 101 ILE A O 1
ATOM 831 N N . TYR A 1 102 ? 3.804 1.777 -14.086 1.00 85.56 102 TYR A N 1
ATOM 832 C CA . TYR A 1 102 ? 4.610 1.238 -12.984 1.00 85.56 102 TYR A CA 1
ATOM 833 C C . TYR A 1 102 ? 4.581 2.138 -11.748 1.00 85.56 102 TYR A C 1
ATOM 835 O O . TYR A 1 102 ? 4.354 1.665 -10.634 1.00 85.56 102 TYR A O 1
ATOM 843 N N . LEU A 1 103 ? 4.736 3.449 -11.943 1.00 87.38 103 LEU A N 1
ATOM 844 C CA . LEU A 1 103 ? 4.627 4.419 -10.858 1.00 87.38 103 LEU A CA 1
ATOM 845 C C . LEU A 1 103 ? 3.223 4.406 -10.233 1.00 87.38 103 LEU A C 1
ATOM 847 O O . LEU A 1 103 ? 3.081 4.432 -9.011 1.00 87.38 103 LEU A O 1
ATOM 851 N N . GLY A 1 104 ? 2.183 4.324 -11.064 1.00 88.81 104 GLY A N 1
ATOM 852 C CA . GLY A 1 104 ? 0.804 4.200 -10.608 1.00 88.81 104 GLY A CA 1
ATOM 853 C C . GLY A 1 104 ? 0.578 2.939 -9.771 1.00 88.81 104 GLY A C 1
ATOM 854 O O . GLY A 1 104 ? -0.045 3.022 -8.713 1.00 88.81 104 GLY A O 1
ATOM 855 N N . LEU A 1 105 ? 1.124 1.793 -10.194 1.00 89.62 105 LEU A N 1
ATOM 856 C CA . LEU A 1 105 ? 1.043 0.526 -9.459 1.00 89.62 105 LEU A CA 1
ATOM 857 C C . LEU A 1 105 ? 1.744 0.595 -8.097 1.00 89.62 105 LEU A C 1
ATOM 859 O O . LEU A 1 105 ? 1.292 -0.066 -7.164 1.00 89.62 105 LEU A O 1
ATOM 863 N N . ALA A 1 106 ? 2.789 1.415 -7.964 1.00 89.50 106 ALA A N 1
ATOM 864 C CA . ALA A 1 106 ? 3.472 1.645 -6.693 1.00 89.50 106 ALA A CA 1
ATOM 865 C C . ALA A 1 106 ? 2.705 2.613 -5.768 1.00 89.50 106 ALA A C 1
ATOM 867 O O . ALA A 1 106 ? 2.590 2.375 -4.564 1.00 89.50 106 ALA A O 1
ATOM 868 N N . ILE A 1 107 ? 2.143 3.698 -6.310 1.00 92.06 107 ILE A N 1
ATOM 869 C CA . ILE A 1 107 ? 1.481 4.746 -5.511 1.00 92.06 107 ILE A CA 1
ATOM 870 C C . ILE A 1 107 ? 0.056 4.347 -5.100 1.00 92.06 107 ILE A C 1
ATOM 872 O O . ILE A 1 107 ? -0.345 4.561 -3.952 1.00 92.06 107 ILE A O 1
ATOM 876 N N . ALA A 1 108 ? -0.726 3.780 -6.024 1.00 93.25 108 ALA A N 1
ATOM 877 C CA . ALA A 1 108 ? -2.143 3.475 -5.824 1.00 93.25 108 ALA A CA 1
ATOM 878 C C . ALA A 1 108 ? -2.451 2.612 -4.581 1.00 93.25 108 ALA A C 1
ATOM 880 O O . ALA A 1 108 ? -3.350 2.999 -3.827 1.00 93.25 108 ALA A O 1
ATOM 881 N N . PRO A 1 109 ? -1.737 1.501 -4.292 1.00 91.69 109 PRO A N 1
ATOM 882 C CA . PRO A 1 109 ? -2.001 0.709 -3.090 1.00 91.69 109 PRO A CA 1
ATOM 883 C C . PRO A 1 109 ? -1.707 1.496 -1.809 1.00 91.69 109 PRO A C 1
ATOM 885 O O . PRO A 1 109 ? -2.454 1.401 -0.837 1.00 91.69 109 PRO A O 1
ATOM 888 N N . GLY A 1 110 ? -0.657 2.316 -1.812 1.00 92.94 110 GLY A N 1
ATOM 889 C CA . GLY A 1 110 ? -0.314 3.177 -0.688 1.00 92.94 110 GLY A CA 1
ATOM 890 C C . GLY A 1 110 ? -1.410 4.199 -0.374 1.00 92.94 110 GLY A C 1
ATOM 891 O O . GLY A 1 110 ? -1.887 4.275 0.761 1.00 92.94 110 GLY A O 1
ATOM 892 N N . LEU A 1 111 ? -1.893 4.912 -1.398 1.00 94.31 111 LEU A N 1
ATOM 893 C CA . LEU A 1 111 ? -3.011 5.853 -1.260 1.00 94.31 111 LEU A CA 1
ATOM 894 C C . LEU A 1 111 ? -4.295 5.154 -0.802 1.00 94.31 111 LEU A C 1
ATOM 896 O O . LEU A 1 111 ? -4.971 5.655 0.098 1.00 94.31 111 LEU A O 1
ATOM 900 N N . PHE A 1 112 ? -4.600 3.976 -1.349 1.00 95.75 112 PHE A N 1
ATOM 901 C CA . PHE A 1 112 ? -5.719 3.156 -0.890 1.00 95.75 112 PHE A CA 1
ATOM 902 C C . PHE A 1 112 ? -5.643 2.888 0.621 1.00 95.75 112 PHE A C 1
ATOM 904 O O . PHE A 1 112 ? -6.611 3.154 1.336 1.00 95.75 112 PHE A O 1
ATOM 911 N N . PHE A 1 113 ? -4.493 2.442 1.136 1.00 94.38 113 PHE A N 1
ATOM 912 C CA . PHE A 1 113 ? -4.344 2.150 2.564 1.00 94.38 113 PHE A CA 1
ATOM 913 C C . PHE A 1 113 ? -4.394 3.387 3.460 1.00 94.38 113 PHE A C 1
ATOM 915 O O . PHE A 1 113 ? -4.901 3.289 4.580 1.00 94.38 113 PHE A O 1
ATOM 922 N N . ILE A 1 114 ? -3.945 4.551 2.981 1.00 95.06 114 ILE A N 1
ATOM 923 C CA . ILE A 1 114 ? -4.121 5.818 3.705 1.00 95.06 114 ILE A CA 1
ATOM 924 C C . ILE A 1 114 ? -5.616 6.104 3.891 1.00 95.06 114 ILE A C 1
ATOM 926 O O . ILE A 1 114 ? -6.064 6.326 5.016 1.00 95.06 114 ILE A O 1
ATOM 930 N N . PHE A 1 115 ? -6.412 6.042 2.820 1.00 94.31 115 PHE A N 1
ATOM 931 C CA . PHE A 1 115 ? -7.850 6.310 2.910 1.00 94.31 115 PHE A CA 1
ATOM 932 C C . PHE A 1 115 ? -8.613 5.244 3.701 1.00 94.31 115 PHE A C 1
ATOM 934 O O . PHE A 1 115 ? -9.528 5.589 4.445 1.00 94.31 115 PHE A O 1
ATOM 941 N N . VAL A 1 116 ? -8.218 3.971 3.613 1.00 92.88 116 VAL A N 1
ATOM 942 C CA . VAL A 1 116 ? -8.783 2.901 4.453 1.00 92.88 116 VAL A CA 1
ATOM 943 C C . VAL A 1 116 ? -8.462 3.134 5.930 1.00 92.88 116 VAL A C 1
ATOM 945 O O . VAL A 1 116 ? -9.342 2.993 6.780 1.00 92.88 116 VAL A O 1
ATOM 948 N N . GLY A 1 117 ? -7.231 3.535 6.252 1.00 91.81 117 GLY A N 1
ATOM 949 C CA . GLY A 1 117 ? -6.850 3.887 7.616 1.00 91.81 117 GLY A CA 1
ATOM 950 C C . GLY A 1 117 ? -7.686 5.050 8.158 1.00 91.81 117 GLY A C 1
ATOM 951 O O . GLY A 1 117 ? -8.210 4.956 9.267 1.00 91.81 117 GLY A O 1
ATOM 952 N N . LEU A 1 118 ? -7.893 6.104 7.361 1.00 92.56 118 LEU A N 1
ATOM 953 C CA . LEU A 1 118 ? -8.755 7.233 7.727 1.00 92.56 118 LEU A CA 1
ATOM 954 C C . LEU A 1 118 ? -10.226 6.819 7.876 1.00 92.56 118 LEU A C 1
ATOM 956 O O . LEU A 1 118 ? -10.876 7.210 8.843 1.00 92.56 118 LEU A O 1
ATOM 960 N N . TRP A 1 119 ? -10.742 5.978 6.976 1.00 92.38 119 TRP A N 1
ATOM 961 C CA . TRP A 1 119 ? -12.100 5.434 7.061 1.00 92.38 119 TRP A CA 1
ATOM 962 C C . TRP A 1 119 ? -12.337 4.676 8.374 1.00 92.38 119 TRP A C 1
ATOM 964 O O . TRP A 1 119 ? -13.384 4.848 8.999 1.00 92.38 119 TRP A O 1
ATOM 974 N N . LEU A 1 120 ? -11.361 3.891 8.831 1.00 89.75 120 LEU A N 1
ATOM 975 C CA . LEU A 1 120 ? -11.438 3.124 10.079 1.00 89.75 120 LEU A CA 1
ATOM 976 C C . LEU A 1 120 ? -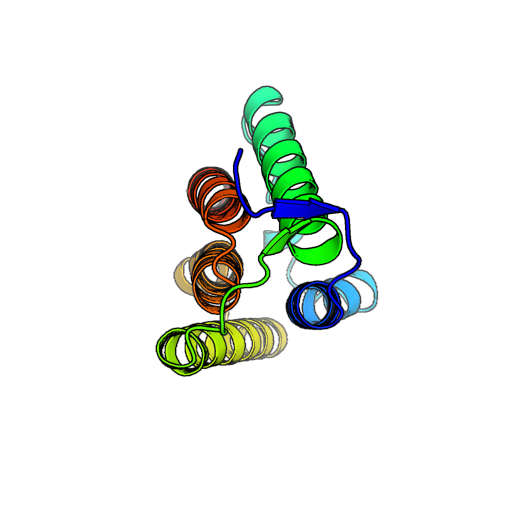11.004 3.924 11.327 1.00 89.75 120 LEU A C 1
ATOM 978 O O . LEU A 1 120 ? -10.854 3.340 12.400 1.00 89.75 120 LEU A O 1
ATOM 982 N N . ASN A 1 121 ? -10.769 5.239 11.206 1.00 88.94 121 ASN A N 1
ATOM 983 C CA . ASN A 1 121 ? -10.179 6.100 12.248 1.00 88.94 121 ASN A CA 1
ATOM 984 C C . ASN A 1 121 ? -8.844 5.577 12.818 1.00 88.94 121 ASN A C 1
ATOM 986 O O . ASN A 1 121 ? -8.453 5.899 13.947 1.00 88.94 121 ASN A O 1
ATOM 990 N N . ASN A 1 122 ? -8.128 4.775 12.029 1.00 89.94 122 ASN A N 1
ATOM 991 C CA . ASN A 1 122 ? -6.820 4.230 12.344 1.00 89.94 122 ASN A CA 1
ATOM 992 C C . ASN A 1 122 ? -5.733 5.109 11.708 1.00 89.94 122 ASN A C 1
ATOM 994 O O . ASN A 1 122 ? -5.160 4.824 10.649 1.00 89.94 122 ASN A O 1
ATOM 998 N N . HIS A 1 123 ? -5.450 6.223 12.381 1.00 88.75 123 HIS A N 1
ATOM 999 C CA . HIS A 1 123 ? -4.416 7.163 11.947 1.00 88.75 123 HIS A CA 1
ATOM 1000 C C . HIS A 1 123 ? -3.016 6.544 11.989 1.00 88.75 123 HIS A C 1
ATOM 1002 O O . HIS A 1 123 ? -2.160 6.934 11.201 1.00 88.75 123 HIS A O 1
ATOM 1008 N N . LEU A 1 124 ? -2.785 5.556 12.863 1.00 90.44 124 LEU A N 1
ATOM 1009 C CA . LEU A 1 124 ? -1.501 4.862 12.941 1.00 90.44 124 LEU A CA 1
ATOM 1010 C C . LEU A 1 124 ? -1.244 4.029 11.676 1.00 90.44 124 LEU A C 1
ATOM 1012 O O . LEU A 1 124 ? -0.172 4.133 11.083 1.00 90.44 124 LEU A O 1
ATOM 1016 N N . ALA A 1 125 ? -2.247 3.279 11.213 1.00 91.69 125 ALA A N 1
ATOM 1017 C CA . ALA A 1 125 ? -2.185 2.580 9.931 1.00 91.69 125 ALA A CA 1
ATOM 1018 C C . ALA A 1 125 ? -1.977 3.550 8.761 1.00 91.69 125 ALA A C 1
ATOM 1020 O O . ALA A 1 125 ? -1.142 3.298 7.898 1.00 91.69 125 ALA A O 1
ATOM 1021 N N . SER A 1 126 ? -2.689 4.683 8.771 1.00 92.25 126 SER A N 1
ATOM 1022 C CA . SER A 1 126 ? -2.555 5.724 7.741 1.00 92.25 126 SER A CA 1
ATOM 1023 C C . SER A 1 126 ? -1.136 6.301 7.696 1.00 92.25 126 SER A C 1
ATOM 1025 O O . SER A 1 126 ? -0.597 6.559 6.623 1.00 92.25 126 SER A O 1
ATOM 1027 N N . TRP A 1 127 ? -0.507 6.471 8.861 1.00 93.56 127 TRP A N 1
ATOM 1028 C CA . TRP A 1 127 ? 0.862 6.965 8.968 1.00 93.56 127 TRP A CA 1
ATOM 1029 C C . TRP A 1 127 ? 1.884 5.976 8.398 1.00 93.56 127 TRP A C 1
ATOM 1031 O O . TRP A 1 127 ? 2.735 6.359 7.596 1.00 93.56 127 TRP A O 1
ATOM 1041 N N . PHE A 1 128 ? 1.767 4.689 8.740 1.00 93.06 128 PHE A N 1
ATOM 1042 C CA . PHE A 1 128 ? 2.618 3.657 8.141 1.00 93.06 128 PHE A CA 1
ATOM 1043 C C . PHE A 1 128 ? 2.381 3.510 6.635 1.00 93.06 128 PHE A C 1
ATOM 1045 O O . PHE A 1 128 ? 3.348 3.350 5.891 1.00 93.06 128 PHE A O 1
ATOM 1052 N N . ALA A 1 129 ? 1.134 3.638 6.175 1.00 93.56 129 ALA A N 1
ATOM 1053 C CA . ALA A 1 129 ? 0.798 3.634 4.754 1.00 93.56 129 ALA A CA 1
ATOM 1054 C C . ALA A 1 129 ? 1.455 4.803 4.004 1.00 93.56 129 ALA A C 1
ATOM 1056 O O . ALA A 1 129 ? 1.961 4.616 2.900 1.00 93.56 129 ALA A O 1
ATOM 1057 N N . LEU A 1 130 ? 1.521 5.991 4.609 1.00 94.50 130 LEU A N 1
ATOM 1058 C CA . LEU A 1 130 ? 2.218 7.144 4.035 1.00 94.50 130 LEU A CA 1
ATOM 1059 C C . LEU A 1 130 ? 3.720 6.876 3.879 1.00 94.50 130 LEU A C 1
ATOM 1061 O O . LEU A 1 130 ? 4.264 7.092 2.796 1.00 94.50 130 LEU A O 1
ATOM 1065 N N . ILE A 1 131 ? 4.374 6.349 4.920 1.00 93.19 131 ILE A N 1
ATOM 1066 C CA . ILE A 1 131 ? 5.798 5.978 4.861 1.00 93.19 131 ILE A CA 1
ATOM 1067 C C . ILE A 1 131 ? 6.027 4.931 3.765 1.00 93.19 131 ILE A C 1
ATOM 1069 O O . ILE A 1 131 ? 6.910 5.106 2.926 1.00 93.19 131 ILE A O 1
ATOM 1073 N N . PHE A 1 132 ? 5.199 3.883 3.736 1.00 93.38 132 PHE A N 1
ATOM 1074 C CA . PHE A 1 132 ? 5.252 2.844 2.711 1.00 93.38 132 PHE A CA 1
ATOM 1075 C C . PHE A 1 132 ? 5.115 3.433 1.303 1.00 93.38 132 PHE A C 1
ATOM 1077 O O . PHE A 1 132 ? 5.931 3.130 0.440 1.00 93.38 132 PHE A O 1
ATOM 1084 N N . THR A 1 133 ? 4.140 4.320 1.087 1.00 93.12 133 THR A N 1
ATOM 1085 C CA . THR A 1 133 ? 3.889 4.954 -0.217 1.00 93.12 133 THR A CA 1
ATOM 1086 C C . THR A 1 133 ? 5.122 5.703 -0.706 1.00 93.12 133 THR A C 1
ATOM 1088 O O . THR A 1 133 ? 5.546 5.506 -1.843 1.00 93.12 133 THR A O 1
ATOM 1091 N N . ILE A 1 134 ? 5.726 6.534 0.149 1.00 92.75 134 ILE A N 1
ATOM 1092 C CA . ILE A 1 134 ? 6.901 7.338 -0.215 1.00 92.75 134 ILE A CA 1
ATOM 1093 C C . ILE A 1 134 ? 8.080 6.430 -0.567 1.00 92.75 134 ILE A C 1
ATOM 1095 O O . ILE A 1 134 ? 8.684 6.586 -1.628 1.00 92.75 134 ILE A O 1
ATOM 1099 N N . VAL A 1 135 ? 8.388 5.462 0.299 1.00 90.38 135 VAL A N 1
ATOM 1100 C CA . VAL A 1 135 ? 9.541 4.570 0.120 1.00 90.38 135 VAL A CA 1
ATOM 1101 C C . VAL A 1 135 ? 9.360 3.678 -1.109 1.00 90.38 135 VAL A C 1
ATOM 1103 O O . VAL A 1 135 ? 10.268 3.576 -1.931 1.00 90.38 135 VAL A O 1
ATOM 1106 N N . HIS A 1 136 ? 8.180 3.081 -1.278 1.00 87.88 136 HIS A N 1
ATOM 1107 C CA . HIS A 1 136 ? 7.883 2.195 -2.402 1.00 87.88 136 HIS A CA 1
ATOM 1108 C C . HIS A 1 136 ? 7.884 2.938 -3.747 1.00 87.88 136 HIS A C 1
ATOM 1110 O O . HIS A 1 136 ? 8.393 2.424 -4.748 1.00 87.88 136 HIS A O 1
ATOM 1116 N N . SER A 1 137 ? 7.387 4.178 -3.764 1.00 87.44 137 SER A N 1
ATOM 1117 C CA . SER A 1 137 ? 7.430 5.032 -4.957 1.00 87.44 137 SER A CA 1
ATOM 1118 C C . SER A 1 137 ? 8.857 5.440 -5.303 1.00 87.44 137 SER A C 1
ATOM 1120 O O . SER A 1 137 ? 9.223 5.421 -6.473 1.00 87.44 137 SER A O 1
ATOM 1122 N N . PHE A 1 138 ? 9.678 5.769 -4.300 1.00 87.31 138 PHE A N 1
ATOM 1123 C CA . PHE A 1 138 ? 11.083 6.114 -4.509 1.00 87.31 138 PHE A CA 1
ATOM 1124 C C . PHE A 1 138 ? 11.877 4.941 -5.094 1.00 87.31 138 PHE A C 1
ATOM 1126 O O . PHE A 1 138 ? 12.605 5.126 -6.065 1.00 87.31 138 PHE A O 1
ATOM 1133 N N . ILE A 1 139 ? 11.688 3.731 -4.557 1.00 85.44 139 ILE A N 1
ATOM 1134 C CA . ILE A 1 139 ? 12.314 2.512 -5.090 1.00 85.44 139 ILE A CA 1
ATOM 1135 C C . ILE A 1 139 ? 11.893 2.286 -6.545 1.00 85.44 139 ILE A C 1
ATOM 1137 O O . ILE A 1 139 ? 12.740 2.087 -7.411 1.00 85.44 139 ILE A O 1
ATOM 1141 N N . THR A 1 140 ? 10.596 2.395 -6.834 1.00 84.00 140 THR A N 1
ATOM 1142 C CA . THR A 1 140 ? 10.085 2.206 -8.198 1.00 84.00 140 THR A CA 1
ATOM 1143 C C . THR A 1 14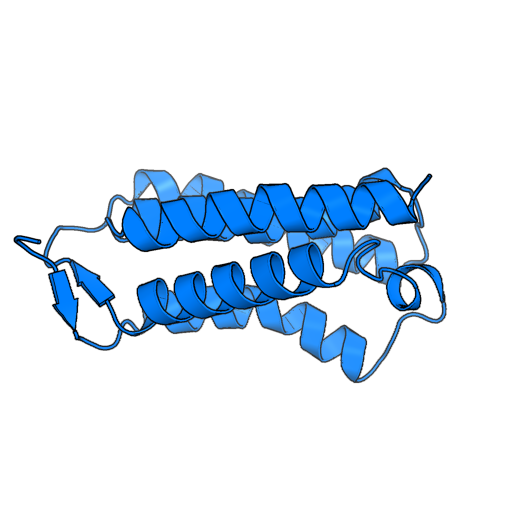0 ? 10.645 3.256 -9.159 1.00 84.00 140 THR A C 1
ATOM 1145 O O . THR A 1 140 ? 11.085 2.909 -10.249 1.00 84.00 140 THR A O 1
ATOM 1148 N N . LEU A 1 141 ? 10.718 4.525 -8.748 1.00 83.81 141 LEU A N 1
ATOM 1149 C CA . LEU A 1 141 ? 11.348 5.584 -9.542 1.00 83.81 141 LEU A CA 1
ATOM 1150 C C . LEU A 1 141 ? 12.828 5.304 -9.814 1.00 83.81 141 LEU A C 1
ATOM 1152 O O . LEU A 1 141 ? 13.265 5.499 -10.941 1.00 83.81 141 LEU A O 1
ATOM 1156 N N . SER A 1 142 ? 13.578 4.816 -8.823 1.00 81.44 142 SER A N 1
ATOM 1157 C CA . SER A 1 142 ? 15.005 4.508 -8.988 1.00 81.44 142 SER A CA 1
ATOM 1158 C C . SER A 1 142 ? 15.303 3.327 -9.915 1.00 81.44 142 SER A C 1
ATOM 1160 O O . SER A 1 142 ? 16.447 3.163 -10.310 1.00 81.44 142 SER A O 1
ATOM 1162 N N . ASN A 1 143 ? 14.301 2.507 -10.244 1.00 77.56 143 ASN A N 1
ATOM 1163 C CA . ASN A 1 143 ? 14.440 1.406 -11.203 1.00 77.56 143 ASN A CA 1
ATOM 1164 C C . ASN A 1 143 ? 13.896 1.749 -12.596 1.00 77.56 143 ASN A C 1
ATOM 1166 O O . ASN A 1 143 ? 14.122 1.000 -13.542 1.00 77.56 143 ASN A O 1
ATOM 1170 N N . LEU A 1 144 ? 13.149 2.851 -12.723 1.00 72.25 144 LEU A N 1
ATOM 1171 C CA . LEU A 1 144 ? 12.587 3.317 -13.993 1.00 72.25 144 LEU A CA 1
ATOM 1172 C C . LEU A 1 144 ? 13.510 4.297 -14.739 1.00 72.25 144 LEU A C 1
ATOM 1174 O O . LEU A 1 144 ? 13.258 4.556 -15.917 1.00 72.25 144 LEU A O 1
ATOM 1178 N N . PHE A 1 145 ? 14.530 4.839 -14.068 1.00 59.69 145 PHE A N 1
ATOM 1179 C CA . PHE A 1 145 ? 15.531 5.779 -14.587 1.00 59.69 145 PHE A CA 1
ATOM 1180 C C . PHE A 1 145 ? 16.936 5.282 -14.263 1.00 59.69 145 PHE A C 1
ATOM 1182 O O . PHE A 1 145 ? 17.832 5.496 -15.109 1.00 59.69 145 PHE A O 1
#

Foldseek 3Di:
DPFKDQDFDPLLVVLVVLLCVLVVVCVVPPQPDCLVVPLDFPDPVLVVLLVVLVVQLSCCSGGIAGPDQFPCVLVVVLVVLSVQLVVLSVCVNVVNDDLVSLLSNLQSSLSNSLSSCNRRVNVVSNVSSVSNSVSSSVSSVVSSD

Sequence (145 aa):
MKGYTFTFSYHGLIASSLILLPNLLWVISPPEQMSLAHNNAPYFWLAGLQLMSQTLMFACLILLTRHEESQKQYLLPASLFLFSYYLLWLFLYLGIEHSVIYLGLAIAPGLFFIFVGLWLNNHLASWFALIFTIVHSFITLSNLF

Radius of gyration: 15.59 Å; chains: 1; bounding box: 38×27×47 Å

Organism: NCBI:txid872970

pLDDT: mean 85.4, std 9.99, range [45.97, 95.75]